Protein AF-A0A093XPN5-F1 (afdb_monomer)

Nearest PDB structures (foldseek):
  6t9a-assembly1_C  TM=3.688E-01  e=1.036E+00  Ralstonia solanacearum
  6eu4-assembly1_C  TM=2.603E-01  e=6.773E-01  Acinetobacter phage vB_AbaP_AS12
  6t9b-assembly2_E  TM=3.167E-01  e=1.350E+00  Ralstonia solanacearum
  7som-assembly1_c  TM=1.974E-01  e=4.338E+00  Chlamydomonas reinhardtii

InterPro domains:
  IPR019623 Protein Rot1 [PF10681] (13-167)
  IPR019623 Protein Rot1 [PTHR28090] (13-168)

Structure (mmCIF, N/CA/C/O backbone):
data_AF-A0A093XPN5-F1
#
_entry.id   AF-A0A093XPN5-F1
#
loop_
_atom_site.group_PDB
_atom_site.id
_atom_site.type_symbol
_atom_site.label_atom_id
_atom_site.label_alt_id
_atom_site.label_comp_id
_atom_site.label_asym_id
_atom_site.label_entity_id
_atom_site.label_seq_id
_atom_site.pdbx_PDB_ins_code
_atom_site.Cartn_x
_atom_site.Cartn_y
_atom_site.Cartn_z
_atom_site.occupancy
_atom_site.B_iso_or_equiv
_atom_site.auth_seq_id
_atom_site.auth_comp_id
_atom_site.auth_asym_id
_atom_site.auth_atom_id
_atom_site.pdbx_PDB_model_num
ATOM 1 N N . MET A 1 1 ? -0.929 -12.835 2.343 1.00 51.06 1 MET A N 1
ATOM 2 C CA . MET A 1 1 ? -1.992 -11.874 1.971 1.00 51.06 1 MET A CA 1
ATOM 3 C C . MET A 1 1 ? -1.473 -11.029 0.817 1.00 51.06 1 MET A C 1
ATOM 5 O O . MET A 1 1 ? -0.365 -10.529 0.944 1.00 51.06 1 MET A O 1
ATOM 9 N N . VAL A 1 2 ? -2.199 -10.933 -0.302 1.00 51.03 2 VAL A N 1
ATOM 10 C CA . VAL A 1 2 ? -1.885 -10.017 -1.410 1.00 51.03 2 VAL A CA 1
ATOM 11 C C . VAL A 1 2 ? -2.521 -8.692 -1.039 1.00 51.03 2 VAL A C 1
ATOM 13 O O . VAL A 1 2 ? -3.745 -8.578 -1.030 1.00 51.03 2 VAL A O 1
ATOM 16 N N . PHE A 1 3 ? -1.703 -7.698 -0.733 1.00 51.38 3 PHE A N 1
ATOM 17 C CA . PHE A 1 3 ? -2.152 -6.318 -0.746 1.00 51.38 3 PHE A CA 1
ATOM 18 C C . PHE A 1 3 ? -2.076 -5.828 -2.183 1.00 51.38 3 PHE A C 1
ATOM 20 O O . PHE A 1 3 ? -0.991 -5.557 -2.693 1.00 51.38 3 PHE A O 1
ATOM 27 N N . LYS A 1 4 ? -3.229 -5.764 -2.856 1.00 53.03 4 LYS A N 1
ATOM 28 C CA . LYS A 1 4 ? -3.376 -4.983 -4.085 1.00 53.03 4 LYS A CA 1
ATOM 29 C C . LYS A 1 4 ? -3.884 -3.608 -3.673 1.00 53.03 4 LYS A C 1
ATOM 31 O O . LYS A 1 4 ? -5.084 -3.415 -3.498 1.00 53.03 4 LYS A O 1
ATOM 36 N N . VAL A 1 5 ? -2.964 -2.671 -3.485 1.00 51.97 5 VAL A N 1
ATOM 37 C CA . VAL A 1 5 ? -3.303 -1.263 -3.273 1.00 51.97 5 VAL A CA 1
ATOM 38 C C . VAL A 1 5 ? -3.288 -0.616 -4.653 1.00 51.97 5 VAL A C 1
ATOM 40 O O . VAL A 1 5 ? -2.239 -0.344 -5.228 1.00 51.97 5 VAL A O 1
ATOM 43 N N . ALA A 1 6 ? -4.461 -0.456 -5.255 1.00 49.47 6 ALA A N 1
ATOM 44 C CA . ALA A 1 6 ? -4.603 0.363 -6.454 1.00 49.47 6 ALA A CA 1
ATOM 45 C C . ALA A 1 6 ? -4.809 1.810 -5.994 1.00 49.47 6 ALA A C 1
ATOM 47 O O . ALA A 1 6 ? -5.944 2.199 -5.766 1.00 49.47 6 ALA A O 1
ATOM 48 N N . SER A 1 7 ? -3.738 2.567 -5.764 1.00 49.91 7 SER A N 1
ATOM 49 C CA . SER A 1 7 ? -3.856 3.939 -5.267 1.00 49.91 7 SER A CA 1
ATOM 50 C C . SER A 1 7 ? -4.130 4.935 -6.397 1.00 49.91 7 SER A C 1
ATOM 52 O O . SER A 1 7 ? -3.308 5.138 -7.287 1.00 49.91 7 SER A O 1
ATOM 54 N N . SER A 1 8 ? -5.297 5.566 -6.266 1.00 50.12 8 SER A N 1
ATOM 55 C CA . SER A 1 8 ? -5.640 6.968 -6.541 1.00 50.12 8 SER A CA 1
ATOM 56 C C . SER A 1 8 ? -5.244 7.596 -7.888 1.00 50.12 8 SER A C 1
ATOM 58 O O . SER A 1 8 ? -4.084 7.934 -8.128 1.00 50.12 8 SER A O 1
ATOM 60 N N . CYS A 1 9 ? -6.269 7.891 -8.699 1.00 52.00 9 CYS A N 1
ATOM 61 C CA . CYS A 1 9 ? -6.234 8.955 -9.702 1.00 52.00 9 CYS A CA 1
ATOM 62 C C . CYS A 1 9 ? -6.282 10.320 -9.005 1.00 52.00 9 CYS A C 1
ATOM 64 O O . CYS A 1 9 ? -7.364 10.842 -8.740 1.00 52.00 9 CYS A O 1
ATOM 66 N N . TYR A 1 10 ? -5.123 10.919 -8.729 1.00 54.53 10 TYR A N 1
ATOM 67 C CA . TYR A 1 10 ? -5.076 12.328 -8.340 1.00 54.53 10 TYR A CA 1
ATOM 68 C C . TYR A 1 10 ? -5.282 13.188 -9.589 1.00 54.53 10 TYR A C 1
ATOM 70 O O . TYR A 1 10 ? -4.356 13.417 -10.364 1.00 54.53 10 TYR A O 1
ATOM 78 N N . TRP A 1 11 ? -6.506 13.666 -9.793 1.00 50.97 11 TRP A N 1
ATOM 79 C CA . TRP A 1 11 ? -6.760 14.803 -10.666 1.00 50.97 11 TRP A CA 1
ATOM 80 C C . TRP A 1 11 ? -6.428 16.057 -9.856 1.00 50.97 11 TRP A C 1
ATOM 82 O O . TRP A 1 11 ? -7.177 16.472 -8.978 1.00 50.97 11 TRP A O 1
ATOM 92 N N . ALA A 1 12 ? -5.282 16.684 -10.108 1.00 54.84 12 ALA A N 1
ATOM 93 C CA . ALA A 1 12 ? -5.187 18.096 -9.769 1.00 54.84 12 ALA A CA 1
ATOM 94 C C . ALA A 1 12 ? -6.157 18.804 -10.724 1.00 54.84 12 ALA A C 1
ATOM 96 O O . ALA A 1 12 ? -5.957 18.737 -11.935 1.00 54.84 12 ALA A O 1
ATOM 97 N N . ALA A 1 13 ? -7.216 19.445 -10.214 1.00 57.41 13 ALA A N 1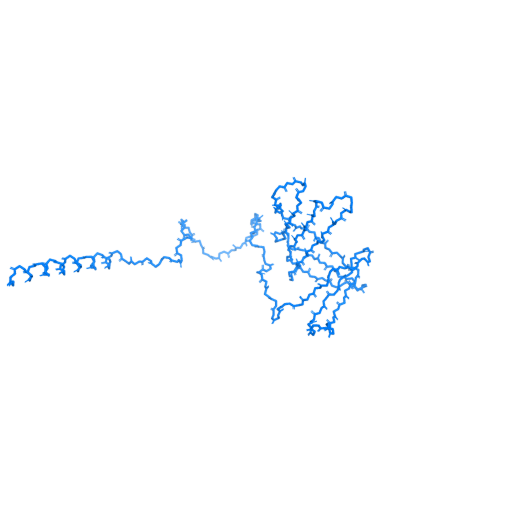
ATOM 98 C CA . ALA A 1 13 ? -8.202 20.162 -11.040 1.00 57.41 13 ALA A CA 1
ATOM 99 C C . ALA A 1 13 ? -7.550 21.164 -12.019 1.00 57.41 13 ALA A C 1
ATOM 101 O O . ALA A 1 13 ? -8.114 21.502 -13.053 1.00 57.41 13 ALA A O 1
ATOM 102 N N . THR A 1 14 ? -6.326 21.590 -11.712 1.00 66.25 14 THR A N 1
ATOM 103 C CA . THR A 1 14 ? -5.481 22.466 -12.520 1.00 66.25 14 THR A CA 1
ATOM 104 C C . THR A 1 14 ? -4.917 21.813 -13.795 1.00 66.25 14 THR A C 1
ATOM 106 O O . THR A 1 14 ? -4.518 22.538 -14.701 1.00 66.25 14 THR A O 1
ATOM 109 N N . GLN A 1 15 ? -4.837 20.476 -13.888 1.00 71.00 15 GLN A N 1
ATOM 110 C CA . GLN A 1 15 ? -4.235 19.751 -15.022 1.00 71.00 15 GLN A CA 1
ATOM 111 C C . GLN A 1 15 ? -4.984 18.441 -15.355 1.00 71.00 15 GLN A C 1
ATOM 113 O O . GLN A 1 15 ? -4.486 17.346 -15.077 1.00 71.00 15 GLN A O 1
ATOM 118 N N . PRO A 1 16 ? -6.170 18.520 -15.989 1.00 74.94 16 PRO A N 1
ATOM 119 C CA . PRO A 1 16 ? -6.974 17.342 -16.329 1.00 74.94 16 PRO A CA 1
ATOM 120 C C . PRO A 1 16 ? -6.302 16.406 -17.348 1.00 74.94 16 PRO A C 1
ATOM 122 O O . PRO A 1 16 ? -6.614 15.220 -17.386 1.00 74.94 16 PRO A O 1
ATOM 125 N N . GLN A 1 17 ? -5.354 16.905 -18.147 1.00 79.31 17 GLN A N 1
ATOM 126 C CA . GLN A 1 17 ? -4.599 16.106 -19.121 1.00 79.31 17 GLN A CA 1
ATOM 127 C C . GLN A 1 17 ? -3.559 15.145 -18.508 1.00 79.31 17 GLN A C 1
ATOM 129 O O . GLN A 1 17 ? -2.974 14.350 -19.240 1.00 79.31 17 GLN A O 1
ATOM 134 N N . CYS A 1 18 ? -3.321 15.199 -17.190 1.00 82.81 18 CYS A N 1
ATOM 135 C CA . CYS A 1 18 ? -2.244 14.465 -16.514 1.00 82.81 18 CYS A CA 1
ATOM 136 C C . CYS A 1 18 ? -2.732 13.437 -15.466 1.00 82.81 18 CYS A C 1
ATOM 138 O O . CYS A 1 18 ? -2.288 13.505 -14.316 1.00 82.81 18 CYS A O 1
ATOM 140 N N . PRO A 1 19 ? -3.643 12.493 -15.781 1.00 84.75 19 PRO A N 1
ATOM 141 C CA . PRO A 1 19 ? -4.106 11.524 -14.790 1.00 84.75 19 PRO A CA 1
ATOM 142 C C . PRO A 1 19 ? -2.965 10.595 -14.359 1.00 84.75 19 PRO A C 1
ATOM 144 O O . PRO A 1 19 ? -2.402 9.866 -15.173 1.00 84.75 19 PRO A O 1
ATOM 147 N N . LYS A 1 20 ? -2.644 10.593 -13.064 1.00 85.50 20 LYS A N 1
ATOM 148 C CA . LYS A 1 20 ? -1.634 9.695 -12.489 1.00 85.50 20 LYS A CA 1
ATOM 149 C C . LYS A 1 20 ? -2.306 8.482 -11.875 1.00 85.50 20 LYS A C 1
ATOM 151 O O . LYS A 1 20 ? -3.297 8.641 -11.179 1.00 85.50 20 LYS A O 1
ATOM 156 N N . GLY A 1 21 ? -1.762 7.293 -12.092 1.00 86.56 21 GLY A N 1
ATOM 157 C CA . GLY A 1 21 ? -2.276 6.059 -11.507 1.00 86.56 21 GLY A CA 1
ATOM 158 C C . GLY A 1 21 ? -1.161 5.233 -10.889 1.00 86.56 21 GLY A C 1
ATOM 159 O O . GLY A 1 21 ? -0.068 5.139 -11.449 1.00 86.56 21 GLY A O 1
ATOM 160 N N . ILE A 1 22 ? -1.436 4.618 -9.741 1.00 87.81 22 ILE A N 1
ATOM 161 C CA . ILE A 1 22 ? -0.496 3.726 -9.068 1.00 87.81 22 ILE A CA 1
ATOM 162 C C . ILE A 1 22 ? -1.166 2.374 -8.835 1.00 87.81 22 ILE A C 1
ATOM 164 O O . ILE A 1 22 ? -2.252 2.277 -8.268 1.00 87.81 22 ILE A O 1
ATOM 168 N N . MET A 1 23 ? -0.484 1.302 -9.223 1.00 87.62 23 MET A N 1
ATOM 169 C CA . MET A 1 23 ? -0.855 -0.054 -8.841 1.00 87.62 23 MET A CA 1
ATOM 170 C C . MET A 1 23 ? 0.281 -0.690 -8.060 1.00 87.62 23 MET A C 1
ATOM 172 O O . MET A 1 23 ? 1.388 -0.836 -8.569 1.00 87.62 23 MET A O 1
ATOM 176 N N . GLN A 1 24 ? 0.004 -1.067 -6.821 1.00 87.94 24 GLN A N 1
ATOM 177 C CA . GLN A 1 24 ? 0.950 -1.723 -5.933 1.00 87.94 24 GLN A CA 1
ATOM 178 C C . GLN A 1 24 ? 0.454 -3.124 -5.611 1.00 87.94 24 GLN A C 1
ATOM 180 O O . GLN A 1 24 ? -0.727 -3.339 -5.324 1.00 87.94 24 GLN A O 1
ATOM 185 N N . TRP A 1 25 ? 1.381 -4.072 -5.644 1.00 84.50 25 TRP A N 1
AT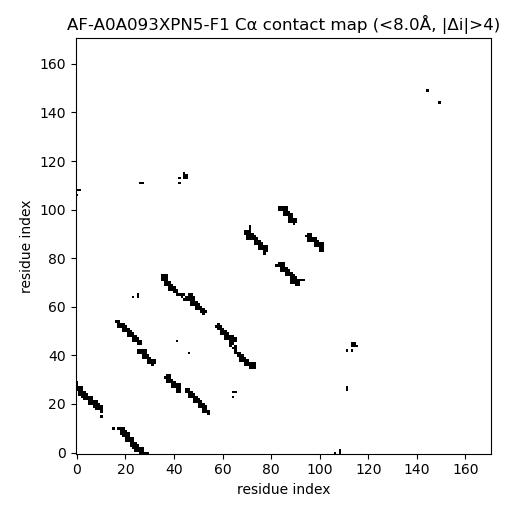OM 186 C CA . TRP A 1 25 ? 1.155 -5.448 -5.241 1.00 84.50 25 TRP A CA 1
ATOM 187 C C . TRP A 1 25 ? 2.256 -5.855 -4.299 1.00 84.50 25 TRP A C 1
ATOM 189 O O . TRP A 1 25 ? 3.436 -5.709 -4.615 1.00 84.50 25 TRP A O 1
ATOM 199 N N . GLN A 1 26 ? 1.875 -6.380 -3.148 1.00 83.69 26 GLN A N 1
ATOM 200 C CA . GLN A 1 26 ? 2.844 -6.836 -2.179 1.00 83.69 26 GLN A CA 1
ATOM 201 C C . GLN A 1 26 ? 2.283 -7.985 -1.366 1.00 83.69 26 GLN A C 1
ATOM 203 O O . GLN A 1 26 ? 1.154 -7.924 -0.873 1.00 83.69 26 GLN A O 1
ATOM 208 N N . HIS A 1 27 ? 3.087 -9.032 -1.221 1.00 85.88 27 HIS A N 1
ATOM 209 C CA . HIS A 1 27 ? 2.815 -10.068 -0.247 1.00 85.88 27 HIS A CA 1
ATOM 210 C C . HIS A 1 27 ? 3.491 -9.733 1.078 1.00 85.88 27 HIS A C 1
ATOM 212 O O . HIS A 1 27 ? 4.558 -9.115 1.140 1.00 85.88 27 HIS A O 1
ATOM 218 N N . GLY A 1 28 ? 2.848 -10.169 2.151 1.00 85.94 28 GLY A N 1
ATOM 219 C CA . GLY A 1 28 ? 3.331 -9.929 3.493 1.00 85.94 28 GLY A CA 1
ATOM 220 C C . GLY A 1 28 ? 2.525 -10.659 4.549 1.00 85.94 28 GLY A C 1
ATOM 221 O O . GLY A 1 28 ? 1.573 -11.403 4.256 1.00 85.94 28 GLY A O 1
ATOM 222 N N . THR A 1 29 ? 2.933 -10.407 5.783 1.00 87.94 29 THR A N 1
ATOM 223 C CA . THR A 1 29 ? 2.222 -10.779 6.997 1.00 87.94 29 THR A CA 1
ATOM 224 C C . THR A 1 29 ? 1.437 -9.579 7.512 1.00 87.94 29 THR A C 1
ATOM 226 O O . THR A 1 29 ? 1.790 -8.423 7.273 1.00 87.94 29 THR A O 1
ATOM 229 N N . TYR A 1 30 ? 0.342 -9.859 8.208 1.00 89.31 30 TYR A N 1
ATOM 230 C CA . TYR A 1 30 ? -0.403 -8.850 8.944 1.00 89.31 30 TYR A CA 1
ATOM 231 C C . TYR A 1 30 ? -0.337 -9.187 10.430 1.00 89.31 30 TYR A C 1
ATOM 233 O O . TYR A 1 30 ? -0.267 -10.358 10.808 1.00 89.31 30 TYR A O 1
ATOM 241 N N . SER A 1 31 ? -0.363 -8.166 11.272 1.00 92.44 31 SER A N 1
ATOM 242 C CA . SER A 1 31 ? -0.549 -8.314 12.712 1.00 92.44 31 SER A CA 1
ATOM 243 C C . SER A 1 31 ? -1.583 -7.303 13.177 1.00 92.44 31 SER A C 1
ATOM 245 O O . SER A 1 31 ? -1.635 -6.192 12.660 1.00 92.44 31 SER A O 1
ATOM 247 N N . ILE A 1 32 ? -2.426 -7.721 14.116 1.00 93.00 32 ILE A N 1
ATOM 248 C CA . ILE A 1 32 ? -3.413 -6.856 14.758 1.00 93.00 32 ILE A CA 1
ATOM 249 C C . ILE A 1 32 ? -2.806 -6.416 16.082 1.00 93.00 32 ILE A C 1
ATOM 251 O O . ILE A 1 32 ? -2.361 -7.248 16.873 1.00 93.00 32 ILE A O 1
ATOM 255 N N . GLN A 1 33 ? -2.755 -5.113 16.300 1.00 92.00 33 GLN A N 1
ATOM 256 C CA . GLN A 1 33 ? -2.174 -4.524 17.496 1.00 92.00 33 GLN A CA 1
ATOM 257 C C . GLN A 1 33 ? -3.236 -4.416 18.596 1.00 92.00 33 GLN A C 1
ATOM 259 O O . GLN A 1 33 ? -4.438 -4.402 18.333 1.00 92.00 33 GLN A O 1
ATOM 264 N N . ASN A 1 34 ? -2.796 -4.305 19.852 1.00 91.44 34 ASN A N 1
ATOM 265 C CA . ASN A 1 34 ? -3.692 -4.247 21.015 1.00 91.44 34 ASN A CA 1
ATOM 266 C C . ASN A 1 34 ? -4.624 -3.021 21.010 1.00 91.44 34 ASN A C 1
ATOM 268 O O . ASN A 1 34 ? -5.677 -3.047 21.636 1.00 91.44 34 ASN A O 1
ATOM 272 N N . ASN A 1 35 ? -4.241 -1.957 20.306 1.00 87.94 35 ASN A N 1
ATOM 273 C CA . ASN A 1 35 ? -5.042 -0.750 20.086 1.00 87.94 35 ASN A CA 1
ATOM 274 C C . ASN A 1 35 ? -6.100 -0.912 18.971 1.00 87.94 35 ASN A C 1
ATOM 276 O O . ASN A 1 35 ? -6.819 0.039 18.689 1.00 87.94 35 ASN A O 1
ATOM 280 N N . GLY A 1 36 ? -6.185 -2.076 18.317 1.00 87.06 36 GLY A N 1
ATOM 281 C CA . GLY A 1 36 ? -7.090 -2.322 17.190 1.00 87.06 36 GLY A CA 1
ATOM 282 C C . GLY A 1 36 ? -6.557 -1.866 15.828 1.00 87.06 36 GLY A C 1
ATOM 283 O O . GLY A 1 36 ? -7.251 -2.044 14.825 1.00 87.06 36 GLY A O 1
ATOM 284 N N . SER A 1 37 ? -5.332 -1.334 15.768 1.00 90.56 37 SER A N 1
ATOM 285 C CA . SER A 1 37 ? -4.685 -0.990 14.503 1.00 90.56 37 SER A CA 1
ATOM 286 C C . SER A 1 37 ? -4.235 -2.250 13.761 1.00 90.56 37 SER A C 1
ATOM 288 O O . SER A 1 37 ? -4.055 -3.314 14.362 1.00 90.56 37 SER A O 1
ATOM 290 N N . LEU A 1 38 ? -4.032 -2.131 12.451 1.00 91.69 38 LEU A N 1
ATOM 291 C CA . LEU A 1 38 ? -3.575 -3.224 11.594 1.00 91.69 38 LEU A CA 1
ATOM 292 C C . LEU A 1 38 ? -2.225 -2.861 10.972 1.00 91.69 38 LEU A C 1
ATOM 294 O O . LEU A 1 38 ? -2.135 -1.931 10.171 1.00 91.69 38 LEU A O 1
ATOM 298 N N . ALA A 1 39 ? -1.183 -3.618 11.309 1.00 91.88 39 ALA A N 1
ATOM 299 C CA . ALA A 1 39 ? 0.151 -3.456 10.748 1.00 91.88 39 ALA A CA 1
ATOM 300 C C . ALA A 1 39 ? 0.439 -4.516 9.685 1.00 91.88 39 ALA A C 1
ATOM 302 O O . ALA A 1 39 ? 0.249 -5.717 9.901 1.00 91.88 39 ALA A O 1
ATOM 303 N N . LEU A 1 40 ? 0.957 -4.060 8.550 1.00 90.19 40 LEU A N 1
ATOM 304 C CA . LEU A 1 40 ? 1.304 -4.884 7.403 1.00 90.19 40 LEU A CA 1
ATOM 305 C C . LEU A 1 40 ? 2.802 -4.853 7.182 1.00 90.19 40 LEU A C 1
ATOM 307 O O . LEU A 1 40 ? 3.392 -3.791 6.967 1.00 90.19 40 LEU A O 1
ATOM 311 N N . VAL A 1 41 ? 3.404 -6.036 7.221 1.00 90.69 41 VAL A N 1
ATOM 312 C CA . VAL A 1 41 ? 4.844 -6.207 7.081 1.00 90.69 41 VAL A CA 1
ATOM 313 C C . VAL A 1 41 ? 5.125 -6.964 5.787 1.00 90.69 41 VAL A C 1
ATOM 315 O O . VAL A 1 41 ? 4.708 -8.118 5.640 1.00 90.69 41 VAL A O 1
ATOM 318 N N . PRO A 1 42 ? 5.811 -6.332 4.828 1.00 88.88 42 PRO A N 1
ATOM 319 C CA . PRO A 1 42 ? 6.045 -6.938 3.533 1.00 88.88 42 PRO A CA 1
ATOM 320 C C . PRO A 1 42 ? 7.210 -7.923 3.511 1.00 88.88 42 PRO A C 1
ATOM 322 O O . PRO A 1 42 ? 8.123 -7.867 4.334 1.00 88.88 42 PRO A O 1
ATOM 325 N N . ILE A 1 43 ? 7.217 -8.778 2.488 1.00 86.50 43 ILE A N 1
ATOM 326 C CA . ILE A 1 43 ? 8.393 -9.566 2.113 1.00 86.50 43 ILE A CA 1
ATOM 327 C C . ILE A 1 43 ? 9.272 -8.701 1.185 1.00 86.50 43 ILE A C 1
ATOM 329 O O . ILE A 1 43 ? 8.811 -8.327 0.101 1.00 86.50 43 ILE A O 1
ATOM 333 N N . PRO A 1 44 ? 10.537 -8.395 1.547 1.00 82.69 44 PRO A N 1
ATOM 334 C CA . PRO A 1 44 ? 11.347 -7.389 0.848 1.00 82.69 44 PRO A CA 1
ATOM 335 C C . PRO A 1 44 ? 11.543 -7.583 -0.664 1.00 82.69 44 PRO A C 1
ATOM 337 O O . PRO A 1 44 ? 11.689 -6.604 -1.389 1.00 82.69 44 PRO A O 1
ATOM 340 N N . SER A 1 45 ? 11.566 -8.823 -1.161 1.00 82.88 45 SER A N 1
ATOM 341 C CA . SER A 1 45 ? 11.858 -9.132 -2.571 1.00 82.88 45 SER A CA 1
ATOM 342 C C . SER A 1 45 ? 10.622 -9.230 -3.474 1.00 82.88 45 SER A C 1
ATOM 344 O O . SER A 1 45 ? 10.752 -9.376 -4.693 1.00 82.88 45 SER A O 1
ATOM 346 N N . ASP A 1 46 ? 9.422 -9.136 -2.909 1.00 84.31 46 ASP A N 1
ATOM 347 C CA . ASP A 1 46 ? 8.184 -9.510 -3.595 1.00 84.31 46 ASP A CA 1
ATOM 348 C C . ASP A 1 46 ? 7.362 -8.304 -4.063 1.00 84.31 46 ASP A C 1
ATOM 350 O O . ASP A 1 46 ? 6.778 -8.317 -5.141 1.00 84.31 46 ASP A O 1
ATOM 354 N N . GLY A 1 47 ? 7.377 -7.206 -3.307 1.00 86.81 47 GLY A N 1
ATOM 355 C CA . GLY A 1 47 ? 6.560 -6.047 -3.650 1.00 86.81 47 GLY A CA 1
ATOM 356 C C . GLY A 1 47 ? 6.947 -5.398 -4.983 1.00 86.81 47 GLY A C 1
ATOM 357 O O . GLY A 1 47 ? 8.126 -5.304 -5.344 1.00 86.81 47 GLY A O 1
ATOM 358 N N . ARG A 1 48 ? 5.930 -4.961 -5.727 1.00 88.50 48 ARG A N 1
ATOM 359 C CA . ARG A 1 48 ? 6.019 -4.325 -7.045 1.00 88.50 48 ARG A CA 1
ATOM 360 C C . ARG A 1 48 ? 5.071 -3.141 -7.118 1.00 88.50 48 ARG A C 1
ATOM 362 O O . ARG A 1 48 ? 3.968 -3.190 -6.574 1.00 88.50 48 ARG A O 1
ATOM 369 N N . GLN A 1 49 ? 5.482 -2.110 -7.834 1.00 90.94 49 GLN A N 1
ATOM 370 C CA . GLN A 1 49 ? 4.691 -0.921 -8.088 1.00 90.94 49 GLN A CA 1
ATOM 371 C C . GLN A 1 49 ? 4.766 -0.572 -9.571 1.00 90.94 49 GLN A C 1
ATOM 373 O O . GLN A 1 49 ? 5.846 -0.524 -10.152 1.00 90.94 49 GLN A O 1
ATOM 378 N N . LEU A 1 50 ? 3.608 -0.325 -10.172 1.00 90.88 50 LEU A N 1
ATOM 379 C CA . LEU A 1 50 ? 3.480 0.269 -11.491 1.00 90.88 50 LEU A CA 1
ATOM 380 C C . LEU A 1 50 ? 2.937 1.685 -11.325 1.00 90.88 50 LEU A C 1
ATOM 382 O O . LEU A 1 50 ? 1.871 1.871 -10.737 1.00 90.88 50 LEU A O 1
ATOM 386 N N . ILE A 1 51 ? 3.668 2.668 -11.837 1.00 90.56 51 ILE A N 1
ATOM 387 C CA . ILE A 1 51 ? 3.281 4.078 -11.826 1.00 90.56 51 ILE A CA 1
ATOM 388 C C . ILE A 1 51 ? 3.036 4.507 -13.267 1.00 90.56 51 ILE A C 1
ATOM 390 O O . ILE A 1 51 ? 3.906 4.354 -14.123 1.00 90.56 51 ILE A O 1
ATOM 394 N N . SER A 1 52 ? 1.853 5.046 -13.526 1.00 89.25 52 SER A N 1
ATOM 395 C CA . SER A 1 52 ? 1.482 5.651 -14.798 1.00 89.25 52 SER A CA 1
ATOM 396 C C . SER A 1 52 ? 1.352 7.154 -14.597 1.00 89.25 52 SER A C 1
ATOM 398 O O . SER A 1 52 ? 0.523 7.590 -13.802 1.00 89.25 52 SER A O 1
ATOM 400 N N . ASP A 1 53 ? 2.163 7.935 -15.305 1.00 88.81 53 ASP A N 1
ATOM 401 C CA . ASP A 1 53 ? 2.106 9.398 -15.304 1.00 88.81 53 ASP A CA 1
ATOM 402 C C . ASP A 1 53 ? 2.328 9.907 -16.738 1.00 88.81 53 ASP A C 1
ATOM 404 O O . ASP A 1 53 ? 3.475 9.973 -17.187 1.00 88.81 53 ASP A O 1
ATOM 408 N N . PRO A 1 54 ? 1.255 10.265 -17.466 1.00 85.38 54 PRO A N 1
ATOM 409 C CA . PRO A 1 54 ? 1.346 10.676 -18.865 1.00 85.38 54 PRO A CA 1
ATOM 410 C C . PRO A 1 54 ? 2.090 12.004 -19.055 1.00 85.38 54 PRO A C 1
ATOM 412 O O . PRO A 1 54 ? 2.510 12.310 -20.167 1.00 85.38 54 PRO A O 1
ATOM 415 N N . CYS A 1 55 ? 2.277 12.791 -17.991 1.00 86.38 55 CYS A N 1
ATOM 416 C CA . CYS A 1 55 ? 2.985 14.068 -18.057 1.00 86.38 55 CYS A CA 1
ATOM 417 C C . CYS A 1 55 ? 4.464 13.949 -17.686 1.00 86.38 55 CYS A C 1
ATOM 419 O O . CYS A 1 55 ? 5.250 14.829 -18.030 1.00 86.38 55 CYS A O 1
ATOM 421 N N . ALA A 1 56 ? 4.860 12.848 -17.044 1.00 86.62 56 ALA A N 1
ATOM 422 C CA . ALA A 1 56 ? 6.264 12.485 -16.876 1.00 86.62 56 ALA A CA 1
ATOM 423 C C . ALA A 1 56 ? 6.815 11.703 -18.084 1.00 86.62 56 ALA A C 1
ATOM 425 O O . ALA A 1 56 ? 8.016 11.751 -18.346 1.00 86.62 56 ALA A O 1
ATOM 426 N N . GLY A 1 57 ? 5.962 10.997 -18.834 1.00 86.62 57 GLY A N 1
ATOM 427 C CA . GLY A 1 57 ? 6.358 10.312 -20.063 1.00 86.62 57 GLY A CA 1
ATOM 428 C C . GLY A 1 57 ? 5.278 9.399 -20.645 1.00 86.62 57 GLY A C 1
ATOM 429 O O . GLY A 1 57 ? 4.208 9.216 -20.076 1.00 86.62 57 GLY A O 1
ATOM 430 N N . TYR A 1 58 ? 5.585 8.785 -21.790 1.00 85.88 58 TYR A N 1
ATOM 431 C CA . TYR A 1 58 ? 4.664 7.891 -22.511 1.00 85.88 58 TYR A CA 1
ATOM 432 C C . TYR A 1 58 ? 4.631 6.451 -21.979 1.00 85.88 58 TYR A C 1
ATOM 434 O O . TYR A 1 58 ? 3.823 5.642 -22.433 1.00 85.88 58 TYR A O 1
ATOM 442 N N . HIS A 1 59 ? 5.512 6.108 -21.039 1.00 89.69 59 HIS A N 1
ATOM 443 C CA . HIS A 1 59 ? 5.654 4.751 -20.522 1.00 89.69 59 HIS A CA 1
ATOM 444 C C . HIS A 1 59 ? 5.401 4.703 -19.019 1.00 89.69 59 HIS A C 1
ATOM 446 O O . HIS A 1 59 ? 5.795 5.596 -18.272 1.00 89.69 59 HIS A O 1
ATOM 452 N N . SER A 1 60 ? 4.768 3.619 -18.576 1.00 89.81 60 SER A N 1
ATOM 453 C CA . SER A 1 60 ? 4.606 3.320 -17.158 1.00 89.81 60 SER A CA 1
ATOM 454 C C . SER A 1 60 ? 5.911 2.803 -16.559 1.00 89.81 60 SER A C 1
ATOM 456 O O . SER A 1 60 ? 6.564 1.933 -17.138 1.00 89.81 60 SER A O 1
ATOM 458 N N . THR A 1 61 ? 6.240 3.267 -15.361 1.00 92.31 61 THR A N 1
ATOM 459 C CA . THR A 1 61 ? 7.441 2.864 -14.630 1.00 92.31 61 THR A CA 1
ATOM 460 C C . THR A 1 61 ? 7.118 1.701 -13.700 1.00 92.31 61 THR A C 1
ATOM 462 O O . THR A 1 61 ? 6.228 1.809 -12.856 1.00 92.31 61 THR A O 1
ATOM 465 N N . TYR A 1 62 ? 7.848 0.593 -13.842 1.00 91.94 62 TYR A N 1
ATOM 466 C CA . TYR A 1 62 ? 7.735 -0.584 -12.980 1.00 91.94 62 TYR A CA 1
ATOM 467 C C . TYR A 1 62 ? 8.930 -0.669 -12.028 1.00 91.94 62 TYR A C 1
ATOM 469 O O . TYR A 1 62 ? 10.073 -0.779 -12.470 1.00 91.94 62 TYR A O 1
ATOM 477 N N . THR A 1 63 ? 8.674 -0.623 -10.722 1.00 91.50 63 THR A N 1
ATOM 478 C CA . THR A 1 63 ? 9.706 -0.615 -9.677 1.00 91.50 63 THR A CA 1
ATOM 479 C C . THR A 1 63 ? 9.398 -1.607 -8.562 1.00 91.50 63 THR A C 1
ATOM 481 O O . THR A 1 63 ? 8.267 -2.059 -8.368 1.00 91.50 63 THR A O 1
ATOM 484 N N . HIS A 1 64 ? 10.435 -1.968 -7.807 1.00 89.88 64 HIS A N 1
ATOM 485 C CA . HIS A 1 64 ? 10.272 -2.714 -6.564 1.00 89.88 64 HIS A CA 1
ATOM 486 C C . HIS A 1 64 ? 9.655 -1.828 -5.480 1.00 89.88 64 HIS A C 1
ATOM 488 O O . HIS A 1 64 ? 9.994 -0.651 -5.363 1.00 89.88 64 HIS A O 1
ATOM 494 N N . TYR A 1 65 ? 8.786 -2.419 -4.662 1.00 87.81 65 TYR A N 1
ATOM 495 C CA . TYR A 1 65 ? 8.108 -1.733 -3.566 1.00 87.81 65 TYR A CA 1
ATOM 496 C C . TYR A 1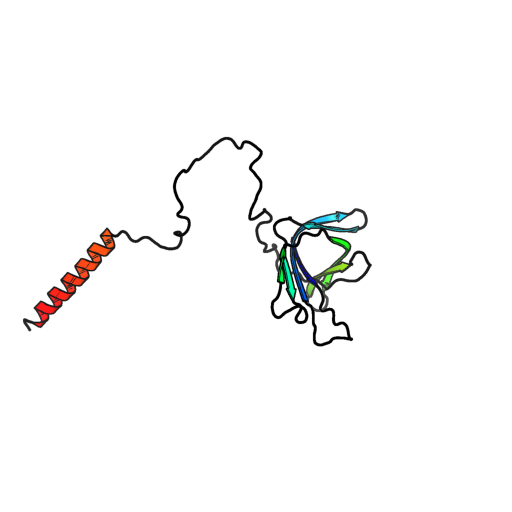 65 ? 8.314 -2.486 -2.253 1.00 87.81 65 TYR A C 1
ATOM 498 O O . TYR A 1 65 ? 8.079 -3.690 -2.173 1.00 87.81 65 TYR A O 1
ATOM 506 N N . ASN A 1 66 ? 8.763 -1.780 -1.219 1.00 89.62 66 ASN A N 1
ATOM 507 C CA . ASN A 1 66 ? 9.016 -2.352 0.099 1.00 89.62 66 ASN A CA 1
ATOM 508 C C . ASN A 1 66 ? 8.709 -1.322 1.189 1.00 89.62 66 ASN A C 1
ATOM 510 O O . ASN A 1 66 ? 9.608 -0.629 1.661 1.00 89.62 66 ASN A O 1
ATOM 514 N N . GLN A 1 67 ? 7.433 -1.183 1.548 1.00 87.56 67 GLN A N 1
ATOM 515 C CA . GLN A 1 67 ? 7.007 -0.312 2.638 1.00 87.56 67 GLN A CA 1
ATOM 516 C C . GLN A 1 67 ? 6.068 -1.064 3.575 1.00 87.56 67 GLN A C 1
ATOM 518 O O . GLN A 1 67 ? 5.149 -1.750 3.133 1.00 87.56 67 GLN A O 1
ATOM 523 N N . SER A 1 68 ? 6.309 -0.932 4.876 1.00 89.81 68 SER A N 1
ATOM 524 C CA . SER A 1 68 ? 5.360 -1.349 5.903 1.00 89.81 68 SER A CA 1
ATOM 525 C C . SER A 1 68 ? 4.253 -0.311 6.027 1.00 89.81 68 SER A C 1
ATOM 527 O O . SER A 1 68 ? 4.544 0.884 6.106 1.00 89.81 68 SER A O 1
ATOM 529 N N . VAL A 1 69 ? 3.003 -0.763 6.085 1.00 87.94 69 VAL A N 1
ATOM 530 C CA . VAL A 1 69 ? 1.830 0.114 6.179 1.00 87.94 69 VAL A CA 1
ATOM 531 C C . VAL A 1 69 ? 1.114 -0.143 7.496 1.00 87.94 69 VAL A C 1
ATOM 533 O O . VAL A 1 69 ? 0.892 -1.295 7.871 1.00 87.94 69 VAL A O 1
ATOM 536 N N . LEU A 1 70 ? 0.754 0.934 8.190 1.00 90.62 70 LEU A N 1
ATOM 537 C CA . LEU A 1 70 ? -0.059 0.895 9.399 1.00 90.62 70 LEU A CA 1
ATOM 538 C C . LEU A 1 70 ? -1.412 1.542 9.108 1.00 90.62 70 LEU A C 1
ATOM 540 O O . LEU A 1 70 ? -1.479 2.678 8.638 1.00 90.62 70 LEU A O 1
ATOM 544 N N . PHE A 1 71 ? -2.476 0.801 9.392 1.00 92.19 71 PHE A N 1
ATOM 545 C CA . PHE A 1 71 ? -3.855 1.264 9.321 1.00 92.19 71 PHE A CA 1
ATOM 546 C C . PHE A 1 71 ? -4.379 1.519 10.726 1.00 92.19 71 PHE A C 1
ATOM 548 O O . PHE A 1 71 ? -4.213 0.672 11.604 1.00 92.19 71 PHE A O 1
ATOM 555 N N . GLU A 1 72 ? -5.014 2.671 10.929 1.00 93.81 72 GLU A N 1
ATOM 556 C CA . GLU A 1 72 ? -5.572 3.073 12.221 1.00 93.81 72 GLU A CA 1
ATOM 557 C C . GLU A 1 72 ? -6.662 2.097 12.670 1.00 93.81 72 GLU A C 1
ATOM 559 O O . GLU A 1 72 ? -6.672 1.642 13.811 1.00 93.81 72 GLU A O 1
ATOM 564 N N . SER A 1 73 ? -7.558 1.736 11.751 1.00 92.25 73 SER A N 1
ATOM 565 C CA . SER A 1 73 ? -8.628 0.782 12.011 1.00 92.25 73 SER A CA 1
ATOM 566 C C . SER A 1 73 ? -9.022 0.016 10.750 1.00 92.25 73 SER A C 1
ATOM 568 O O . SER A 1 73 ? -8.719 0.410 9.620 1.00 92.25 73 SER A O 1
ATOM 570 N N . TYR A 1 74 ? -9.704 -1.108 10.951 1.00 92.31 74 TYR A N 1
ATOM 571 C CA . TYR A 1 74 ? -10.252 -1.933 9.884 1.00 92.31 74 TYR A CA 1
ATOM 572 C C . TYR A 1 74 ? -11.662 -2.401 10.249 1.00 92.31 74 TYR A C 1
ATOM 574 O O . TYR A 1 74 ? -12.000 -2.558 11.424 1.00 92.31 74 TYR A O 1
ATOM 582 N N . ARG A 1 75 ? -12.504 -2.630 9.240 1.00 92.44 75 ARG A N 1
ATOM 583 C CA . ARG A 1 75 ? -13.861 -3.166 9.412 1.00 92.44 75 ARG A CA 1
ATOM 584 C C . ARG A 1 75 ? -14.118 -4.256 8.389 1.00 92.44 75 ARG A C 1
ATOM 586 O O . ARG A 1 75 ? -13.870 -4.064 7.204 1.00 92.44 75 ARG A O 1
ATOM 593 N N . ILE A 1 76 ? -14.641 -5.387 8.852 1.00 92.88 76 ILE A N 1
ATOM 594 C CA . ILE A 1 76 ? -15.013 -6.522 8.004 1.00 92.88 76 ILE A CA 1
ATOM 595 C C . ILE A 1 76 ? -16.507 -6.759 8.180 1.00 92.88 76 ILE A C 1
ATOM 597 O O . ILE A 1 76 ? -16.970 -6.980 9.297 1.00 92.88 76 ILE A O 1
ATOM 601 N N . TYR A 1 77 ? -17.262 -6.715 7.089 1.00 95.00 77 TYR A N 1
ATOM 602 C CA . TYR A 1 77 ? -18.705 -6.948 7.103 1.00 95.00 77 TYR A CA 1
ATOM 603 C C . TYR A 1 77 ? -19.178 -7.497 5.754 1.00 95.00 77 TYR A C 1
ATOM 605 O O . TYR A 1 77 ? -18.429 -7.516 4.779 1.00 95.00 77 TYR A O 1
ATOM 613 N N . MET A 1 78 ? -20.411 -8.000 5.699 1.00 95.06 78 MET A N 1
ATOM 614 C CA . MET A 1 78 ? -21.045 -8.359 4.429 1.00 95.06 78 MET A CA 1
ATOM 615 C C . MET A 1 78 ? -21.675 -7.115 3.820 1.00 95.06 78 MET A C 1
ATOM 617 O O . MET A 1 78 ? -22.492 -6.459 4.466 1.00 95.06 78 MET A O 1
ATOM 621 N N . ASP A 1 79 ? -21.298 -6.790 2.587 1.00 94.62 79 ASP A N 1
ATOM 622 C CA . ASP A 1 79 ? -21.924 -5.689 1.870 1.00 94.62 79 ASP A CA 1
ATOM 623 C C . ASP A 1 79 ? -23.394 -6.023 1.579 1.00 94.62 79 ASP A C 1
ATOM 625 O O . ASP A 1 79 ? -23.701 -7.065 0.999 1.00 94.62 79 ASP A O 1
ATOM 629 N N . LYS A 1 80 ? -24.309 -5.133 1.974 1.00 93.62 80 LYS A N 1
ATOM 630 C CA . LYS A 1 80 ? -25.756 -5.316 1.805 1.00 93.62 80 LYS A CA 1
ATOM 631 C C . LYS A 1 80 ? -26.171 -5.310 0.333 1.00 93.62 80 LYS A C 1
ATOM 633 O O . LYS A 1 80 ? -27.179 -5.922 -0.002 1.00 93.62 80 LYS A O 1
ATOM 638 N N . TYR A 1 81 ? -25.424 -4.613 -0.525 1.00 92.44 81 TYR A N 1
ATOM 639 C CA . TYR A 1 81 ? -25.757 -4.511 -1.945 1.00 92.44 81 TYR A CA 1
ATOM 640 C C . TYR A 1 81 ? -25.278 -5.736 -2.734 1.00 92.44 81 TYR A C 1
ATOM 642 O O . TYR A 1 81 ? -26.065 -6.354 -3.442 1.00 92.44 81 TYR A O 1
ATOM 650 N N . HIS A 1 82 ? -24.006 -6.123 -2.578 1.00 90.88 82 HIS A N 1
ATOM 651 C CA . HIS A 1 82 ? -23.416 -7.231 -3.341 1.00 90.88 82 HIS A CA 1
ATOM 652 C C . HIS A 1 82 ? -23.505 -8.602 -2.646 1.00 90.88 82 HIS A C 1
ATOM 654 O O . HIS A 1 82 ? -23.303 -9.621 -3.297 1.00 90.88 82 HIS A O 1
ATOM 660 N N . GLY A 1 83 ? -23.754 -8.661 -1.331 1.00 92.94 83 GLY A N 1
ATOM 661 C CA . GLY A 1 83 ? -23.745 -9.913 -0.558 1.00 92.94 83 GLY A CA 1
ATOM 662 C C . GLY A 1 83 ? -22.354 -10.543 -0.390 1.00 92.94 83 GLY A C 1
ATOM 663 O O . GLY A 1 83 ? -22.243 -11.716 -0.039 1.00 92.94 83 GLY A O 1
ATOM 664 N N . ILE A 1 84 ? -21.286 -9.783 -0.653 1.00 92.88 84 ILE A N 1
ATOM 665 C CA . ILE A 1 84 ? -19.890 -10.242 -0.619 1.00 92.88 84 ILE A CA 1
ATOM 666 C C . ILE A 1 84 ? -19.197 -9.660 0.616 1.00 92.88 84 ILE A C 1
ATOM 668 O O . ILE A 1 84 ? -19.494 -8.540 1.040 1.00 92.88 84 ILE A O 1
ATOM 672 N N . GLN A 1 85 ? -18.253 -10.405 1.200 1.00 93.44 85 GLN A N 1
ATOM 673 C CA . GLN A 1 85 ? -17.478 -9.894 2.329 1.00 93.44 85 GLN A CA 1
ATOM 674 C C . GLN A 1 85 ? -16.563 -8.754 1.872 1.00 93.44 85 GLN A C 1
ATOM 676 O O . GLN A 1 85 ? -15.743 -8.917 0.963 1.00 93.44 85 GLN A O 1
ATOM 681 N N . ARG A 1 86 ? -16.711 -7.617 2.543 1.00 93.62 86 ARG A N 1
ATOM 682 C CA . ARG A 1 86 ? -15.998 -6.373 2.299 1.00 93.62 86 ARG A CA 1
ATOM 683 C C . ARG A 1 86 ? -15.090 -6.054 3.484 1.00 93.62 86 ARG A C 1
ATOM 685 O O . ARG A 1 86 ? -15.464 -6.254 4.641 1.00 93.62 86 ARG A O 1
ATOM 692 N N . LEU A 1 87 ? -13.899 -5.566 3.167 1.00 92.00 87 LEU A N 1
ATOM 693 C CA . LEU A 1 87 ? -12.907 -5.036 4.086 1.00 92.00 87 LEU A CA 1
ATOM 694 C C . LEU A 1 87 ? -12.733 -3.545 3.790 1.00 92.00 87 LEU A C 1
ATOM 696 O O . LEU A 1 87 ? -12.314 -3.171 2.694 1.00 92.00 87 LEU A O 1
ATOM 700 N N . ASP A 1 88 ? -13.025 -2.720 4.787 1.00 92.88 88 ASP A N 1
ATOM 701 C CA . ASP A 1 88 ? -12.738 -1.290 4.772 1.00 92.88 88 ASP A CA 1
ATOM 702 C C . ASP A 1 88 ? -11.544 -1.009 5.679 1.00 92.88 88 ASP A C 1
ATOM 704 O O . ASP A 1 88 ? -11.487 -1.489 6.816 1.00 92.88 88 ASP A O 1
ATOM 708 N N . LEU A 1 89 ? -10.592 -0.234 5.167 1.00 92.25 89 LEU A N 1
ATOM 709 C CA . LEU A 1 89 ? -9.372 0.158 5.866 1.00 92.25 89 LEU A CA 1
ATOM 710 C C . LEU A 1 89 ? -9.364 1.673 6.058 1.00 92.25 89 LEU A C 1
ATOM 712 O O . LEU A 1 89 ? -9.772 2.414 5.163 1.00 92.25 89 LEU A O 1
ATOM 716 N N . VAL A 1 90 ? -8.880 2.124 7.212 1.00 92.12 90 VAL A N 1
ATOM 717 C CA . VAL A 1 90 ? -8.687 3.545 7.521 1.00 92.12 90 VAL A CA 1
ATOM 718 C C . VAL A 1 90 ? -7.197 3.803 7.673 1.00 92.12 90 VAL A C 1
ATOM 720 O O . VAL A 1 90 ? -6.518 3.127 8.452 1.00 92.12 90 VAL A O 1
ATOM 723 N N . GLN A 1 91 ? -6.680 4.732 6.875 1.00 90.12 91 GLN A N 1
ATOM 724 C CA . GLN A 1 91 ? -5.273 5.112 6.871 1.00 90.12 91 GLN A CA 1
ATOM 725 C C . GLN A 1 91 ? -4.899 5.841 8.173 1.00 90.12 91 GLN A C 1
ATOM 727 O O . GLN A 1 91 ? -5.760 6.191 8.973 1.00 90.12 91 GLN A O 1
ATOM 732 N N . PHE A 1 92 ? -3.601 6.006 8.434 1.00 86.31 92 PHE A N 1
ATOM 733 C CA . PHE A 1 92 ? -3.100 6.611 9.677 1.00 86.31 92 PHE A CA 1
ATOM 734 C C . PHE A 1 92 ? -3.562 8.064 9.898 1.00 86.31 92 PHE A C 1
ATOM 736 O O . PHE A 1 92 ? -3.485 8.565 11.014 1.00 86.31 92 PHE A O 1
ATOM 743 N N . ASP A 1 93 ? -3.981 8.749 8.835 1.00 87.69 93 ASP A N 1
ATOM 744 C CA . ASP A 1 93 ? -4.497 10.118 8.838 1.00 87.69 93 ASP A CA 1
ATOM 745 C C . ASP A 1 93 ? -6.023 10.178 9.044 1.00 87.69 93 ASP A C 1
ATOM 747 O O . ASP A 1 93 ? -6.620 11.249 8.950 1.00 87.69 93 ASP A O 1
ATOM 751 N N . GLY A 1 94 ? -6.665 9.032 9.296 1.00 88.56 94 GLY A N 1
ATOM 752 C CA . GLY A 1 94 ? -8.113 8.902 9.421 1.00 88.56 94 GLY A CA 1
ATOM 753 C C . GLY A 1 94 ? -8.852 8.864 8.080 1.00 88.56 94 GLY A C 1
ATOM 754 O O . GLY A 1 94 ? -10.077 8.713 8.060 1.00 88.56 94 GLY A O 1
ATOM 755 N N . SER A 1 95 ? -8.149 8.981 6.945 1.00 89.69 95 SER A N 1
ATOM 756 C CA . SER A 1 95 ? -8.788 8.925 5.633 1.00 89.69 95 SER A CA 1
ATOM 757 C C . SER A 1 95 ? -9.230 7.489 5.301 1.00 89.69 95 SER A C 1
ATOM 759 O O . SER A 1 95 ? -8.485 6.523 5.517 1.00 89.69 95 SER A O 1
ATOM 761 N N . PRO A 1 96 ? -10.462 7.291 4.795 1.00 90.88 96 PRO A N 1
ATOM 762 C CA . PRO A 1 96 ? -10.909 5.970 4.380 1.00 90.88 96 PRO A CA 1
ATOM 763 C C . PRO A 1 96 ? -10.204 5.565 3.082 1.00 90.88 96 PRO A C 1
ATOM 765 O O . PRO A 1 96 ? -10.167 6.323 2.112 1.00 90.88 96 PRO A O 1
ATOM 768 N N . MET A 1 97 ? -9.688 4.339 3.035 1.00 88.81 97 MET A N 1
ATOM 769 C CA . MET A 1 97 ? -9.209 3.745 1.791 1.00 88.81 97 MET A CA 1
ATOM 770 C C . MET A 1 97 ? -10.361 3.200 0.944 1.00 88.81 97 MET A C 1
ATOM 772 O O . MET A 1 97 ? -11.492 3.020 1.400 1.00 88.81 97 MET A O 1
ATOM 776 N N . GLN A 1 98 ? -10.045 2.882 -0.311 1.00 87.75 98 GLN A N 1
ATOM 777 C CA . GLN A 1 98 ? -10.951 2.149 -1.187 1.00 87.75 98 GLN A CA 1
ATOM 778 C C . GLN A 1 98 ? -11.413 0.816 -0.566 1.00 87.75 98 GLN A C 1
ATOM 780 O O . GLN A 1 98 ? -10.615 0.115 0.066 1.00 87.75 98 GLN A O 1
ATOM 785 N N . PRO A 1 99 ? -12.677 0.425 -0.787 1.00 90.25 99 PRO A N 1
ATOM 786 C CA . PRO A 1 99 ? -13.198 -0.831 -0.275 1.00 90.25 99 PRO A CA 1
ATOM 787 C C . PRO A 1 99 ? -12.555 -2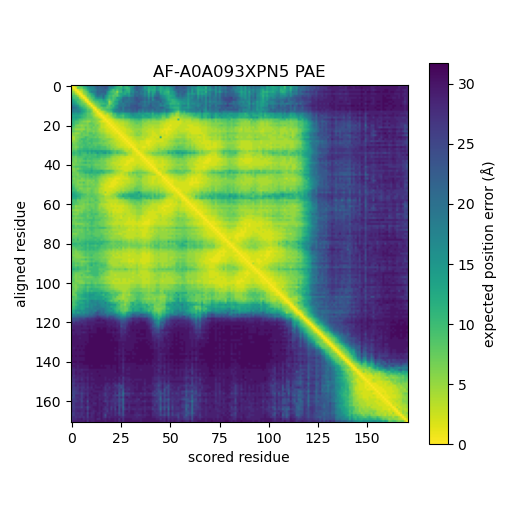.030 -0.968 1.00 90.25 99 PRO A C 1
ATOM 789 O O . PRO A 1 99 ? -12.382 -2.047 -2.189 1.00 90.25 99 PRO A O 1
ATOM 792 N N . LEU A 1 100 ? -12.242 -3.064 -0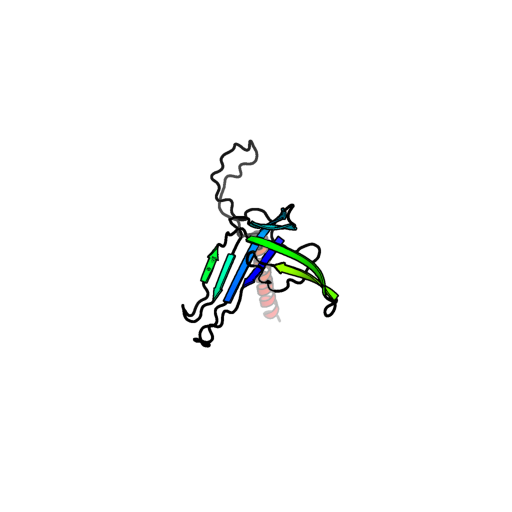.191 1.00 89.50 100 LEU A N 1
ATOM 793 C CA . LEU A 1 100 ? -11.658 -4.306 -0.685 1.00 89.50 100 LEU A CA 1
ATOM 794 C C . LEU A 1 100 ? -12.688 -5.432 -0.584 1.00 89.50 100 LEU A C 1
ATOM 796 O O . LEU A 1 100 ? -13.185 -5.733 0.497 1.00 89.50 100 LEU A O 1
ATOM 800 N N . TYR A 1 101 ? -12.989 -6.086 -1.702 1.00 91.06 101 TYR A N 1
ATOM 801 C CA . TYR A 1 101 ? -13.906 -7.226 -1.743 1.00 91.06 101 TYR A CA 1
ATOM 802 C C . TYR A 1 101 ? -13.129 -8.532 -1.818 1.00 91.06 101 TYR A C 1
ATOM 804 O O . TYR A 1 101 ? -12.124 -8.635 -2.528 1.00 91.06 101 TYR A O 1
ATOM 812 N N . ILE A 1 102 ? -13.597 -9.546 -1.094 1.00 88.56 102 ILE A N 1
ATOM 813 C CA . ILE A 1 102 ? -12.993 -10.869 -1.187 1.00 88.56 102 ILE A CA 1
ATOM 814 C C . ILE A 1 102 ? -13.303 -11.509 -2.544 1.00 88.56 102 ILE A C 1
ATOM 816 O O . ILE A 1 102 ? -14.449 -11.522 -2.984 1.00 88.56 102 ILE A O 1
ATOM 820 N N . LEU A 1 103 ? -12.275 -12.061 -3.189 1.00 87.31 103 LEU A N 1
ATOM 821 C CA . LEU A 1 103 ? -12.415 -12.757 -4.474 1.00 87.31 103 LEU A CA 1
ATOM 822 C C . LEU A 1 103 ? -12.333 -14.283 -4.336 1.00 87.31 103 LEU A C 1
ATOM 824 O O . LEU A 1 103 ? -13.078 -14.992 -5.000 1.00 87.31 103 LEU A O 1
ATOM 828 N N . TYR A 1 104 ? -11.455 -14.798 -3.468 1.00 85.56 104 TYR A N 1
ATOM 829 C CA . TYR A 1 104 ? -11.192 -16.236 -3.344 1.00 85.56 104 TYR A CA 1
ATOM 830 C C . TYR A 1 104 ? -11.096 -16.693 -1.884 1.00 85.56 104 TYR A C 1
ATOM 832 O O . TYR A 1 104 ? -10.537 -15.994 -1.034 1.00 85.56 104 TYR A O 1
ATOM 840 N N . ARG A 1 105 ? -11.606 -17.902 -1.617 1.00 84.50 105 ARG A N 1
ATOM 841 C CA . ARG A 1 105 ? -11.410 -18.681 -0.385 1.00 84.50 105 ARG A CA 1
ATOM 842 C C . ARG A 1 105 ? -11.261 -20.168 -0.754 1.00 84.50 105 ARG A C 1
ATOM 844 O O . ARG A 1 105 ? -12.237 -20.723 -1.252 1.00 84.50 105 ARG A O 1
ATOM 851 N N . PRO A 1 106 ? -10.113 -20.828 -0.506 1.00 84.94 106 PRO A N 1
ATOM 852 C CA . PRO A 1 106 ? -8.883 -20.319 0.113 1.00 84.94 106 PRO A CA 1
ATOM 853 C C . PRO A 1 106 ? -8.161 -19.270 -0.760 1.00 84.94 106 PRO A C 1
ATOM 855 O O . PRO A 1 106 ? -8.452 -19.154 -1.950 1.00 84.94 106 PRO A O 1
ATOM 858 N N . PRO A 1 107 ? -7.253 -18.460 -0.186 1.00 80.38 107 PRO A N 1
ATOM 859 C CA . PRO A 1 107 ? -6.542 -17.429 -0.938 1.00 80.38 107 PRO A CA 1
ATOM 860 C C . PRO A 1 107 ? -5.667 -18.037 -2.044 1.00 80.38 107 PRO A C 1
ATOM 862 O O . PRO A 1 107 ? -4.785 -18.845 -1.767 1.00 80.38 107 PRO A O 1
ATOM 865 N N . ALA A 1 108 ? -5.868 -17.594 -3.286 1.00 82.81 108 ALA A N 1
ATOM 866 C CA . ALA A 1 108 ? -4.985 -17.903 -4.408 1.00 82.81 108 ALA A CA 1
ATOM 867 C C . ALA A 1 108 ? -3.844 -16.873 -4.453 1.00 82.81 108 ALA A C 1
ATOM 869 O O . ALA A 1 108 ? -4.057 -15.717 -4.819 1.00 82.81 108 ALA A O 1
ATOM 870 N N . MET A 1 109 ? -2.646 -17.266 -4.016 1.00 77.75 109 MET A N 1
ATOM 871 C CA . M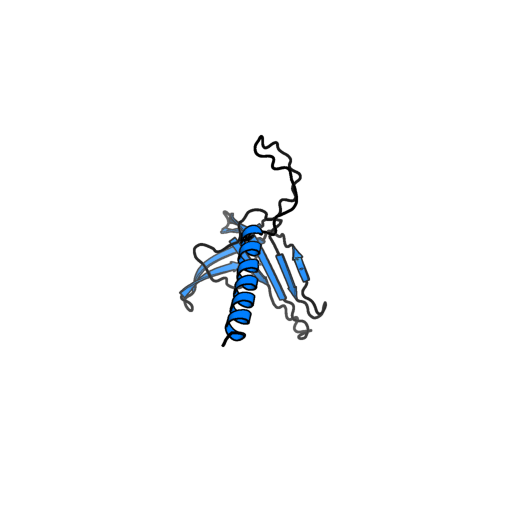ET A 1 109 ? -1.454 -16.409 -3.978 1.00 77.75 109 MET A CA 1
ATOM 872 C C . MET A 1 109 ? -0.232 -17.205 -4.432 1.00 77.75 109 MET A C 1
ATOM 874 O O . MET A 1 109 ? -0.201 -18.429 -4.294 1.00 77.75 109 MET A O 1
ATOM 878 N N . LEU A 1 110 ? 0.780 -16.509 -4.952 1.00 79.25 110 LEU A N 1
ATOM 879 C CA . LEU A 1 110 ? 2.096 -17.112 -5.157 1.00 79.25 110 LEU A CA 1
ATOM 880 C C . LEU A 1 110 ? 2.709 -17.505 -3.795 1.00 79.25 110 LEU A C 1
ATOM 882 O O . LEU A 1 110 ? 2.312 -16.950 -2.763 1.00 79.25 110 LEU A O 1
ATOM 886 N N . PRO A 1 111 ? 3.656 -18.461 -3.761 1.00 74.25 111 PRO A N 1
ATOM 887 C CA . PRO A 1 111 ? 4.315 -18.867 -2.523 1.00 74.25 111 PRO A CA 1
ATOM 888 C C . PRO A 1 111 ? 4.909 -17.672 -1.768 1.00 74.25 111 PRO A C 1
ATOM 890 O O . PRO A 1 111 ? 5.601 -16.847 -2.353 1.00 74.25 111 PRO A O 1
ATOM 893 N N . THR A 1 112 ? 4.695 -17.604 -0.452 1.00 70.81 112 THR A N 1
ATOM 894 C CA . THR A 1 112 ? 5.167 -16.505 0.418 1.00 70.81 112 THR A CA 1
ATOM 895 C C . THR A 1 112 ? 6.649 -16.618 0.797 1.00 70.81 112 THR A C 1
ATOM 897 O O . THR A 1 112 ? 7.086 -16.088 1.818 1.00 70.81 112 THR A O 1
ATOM 900 N N . THR A 1 113 ? 7.429 -17.361 0.018 1.00 72.75 113 THR A N 1
ATOM 901 C CA . THR A 1 113 ? 8.882 -17.488 0.161 1.00 72.75 113 THR A CA 1
ATOM 902 C C . THR A 1 113 ? 9.569 -16.556 -0.826 1.00 72.75 113 THR A C 1
ATOM 904 O O . THR A 1 113 ? 9.046 -16.308 -1.909 1.00 72.75 113 THR A O 1
ATOM 907 N N . MET A 1 114 ? 10.767 -16.068 -0.498 1.00 69.19 114 MET A N 1
ATOM 908 C CA . MET A 1 114 ? 11.538 -15.258 -1.444 1.00 69.19 114 MET A CA 1
ATOM 909 C C . MET A 1 114 ? 11.801 -16.054 -2.730 1.00 69.19 114 MET A C 1
ATOM 911 O O . MET A 1 114 ? 12.493 -17.068 -2.690 1.00 69.19 114 MET A O 1
ATOM 915 N N . LEU A 1 115 ? 11.278 -15.578 -3.865 1.00 66.81 115 LEU A N 1
ATOM 916 C CA . LEU A 1 115 ? 11.444 -16.234 -5.171 1.00 66.81 115 LEU A CA 1
ATOM 917 C C . LEU A 1 115 ? 12.897 -16.195 -5.680 1.00 66.81 115 LEU A C 1
ATOM 919 O O . LEU A 1 115 ? 13.278 -17.014 -6.508 1.00 66.81 115 LEU A O 1
ATOM 923 N N . ASN A 1 116 ? 13.716 -15.268 -5.171 1.00 67.25 116 ASN A N 1
ATOM 924 C CA . ASN A 1 116 ? 15.147 -15.202 -5.455 1.00 67.25 116 ASN A CA 1
ATOM 925 C C . ASN A 1 116 ? 15.938 -14.842 -4.181 1.00 67.25 116 ASN A C 1
ATOM 927 O O . ASN A 1 116 ? 16.103 -13.656 -3.877 1.00 67.25 116 ASN A O 1
ATOM 931 N N . PRO A 1 117 ? 16.393 -15.828 -3.390 1.00 62.62 117 PRO A N 1
ATOM 932 C CA . PRO A 1 117 ? 17.228 -15.568 -2.228 1.00 62.62 117 PRO A CA 1
ATOM 933 C C . PRO A 1 117 ? 18.640 -15.173 -2.685 1.00 62.62 117 PRO A C 1
ATOM 935 O O . PRO A 1 117 ? 19.535 -16.007 -2.777 1.00 62.62 117 PRO A O 1
ATOM 938 N N . THR A 1 118 ? 18.890 -13.883 -2.915 1.00 58.91 118 THR A N 1
ATOM 939 C CA . THR A 1 118 ? 20.258 -13.352 -3.062 1.00 58.91 118 THR A CA 1
ATOM 940 C C . THR A 1 118 ? 20.913 -13.203 -1.686 1.00 58.91 118 THR A C 1
ATOM 942 O O . THR A 1 118 ? 21.312 -12.119 -1.268 1.00 58.91 118 THR A O 1
ATOM 945 N N . GLY A 1 119 ? 20.970 -14.298 -0.932 1.00 56.59 119 GLY A N 1
ATOM 946 C CA . GLY A 1 119 ? 21.725 -14.401 0.306 1.00 56.59 119 GLY A CA 1
ATOM 947 C C . GLY A 1 119 ? 22.966 -15.234 0.042 1.00 56.59 119 GLY A C 1
ATOM 948 O O . GLY A 1 119 ? 22.853 -16.404 -0.312 1.00 56.59 119 GLY A O 1
ATOM 949 N N . LYS A 1 120 ? 24.161 -14.662 0.237 1.00 48.66 120 LYS A N 1
ATOM 950 C CA . LYS A 1 120 ? 25.376 -15.472 0.396 1.00 48.66 120 LYS A CA 1
ATOM 951 C C . LYS A 1 120 ? 25.080 -16.507 1.480 1.00 48.66 120 LYS A C 1
ATOM 953 O O . LYS A 1 120 ? 24.812 -16.125 2.618 1.00 48.66 120 LYS A O 1
ATOM 958 N N . ALA A 1 121 ? 25.090 -17.787 1.116 1.00 46.19 121 ALA A N 1
ATOM 959 C CA . ALA A 1 121 ? 24.834 -18.893 2.024 1.00 46.19 121 ALA A CA 1
ATOM 960 C C . ALA A 1 121 ? 25.784 -18.806 3.229 1.00 46.19 121 ALA A C 1
ATOM 962 O O . ALA A 1 121 ? 26.958 -19.162 3.147 1.00 46.19 121 ALA A O 1
ATOM 963 N N . ARG A 1 122 ? 25.288 -18.302 4.360 1.00 48.62 122 ARG A N 1
ATOM 964 C CA . ARG A 1 122 ? 26.003 -18.316 5.633 1.00 48.62 122 ARG A CA 1
ATOM 965 C C . ARG A 1 122 ? 25.298 -19.316 6.533 1.00 48.62 122 ARG A C 1
ATOM 967 O O . ARG A 1 122 ? 24.339 -18.981 7.211 1.00 48.62 122 ARG A O 1
ATOM 974 N N . GLY A 1 123 ? 25.774 -20.555 6.508 1.00 44.53 123 GLY A N 1
ATOM 975 C CA . GLY A 1 123 ? 25.301 -21.603 7.410 1.00 44.53 123 GLY A CA 1
ATOM 976 C C . GLY A 1 123 ? 25.320 -22.970 6.749 1.00 44.53 123 GLY A C 1
ATOM 977 O O . GLY A 1 123 ? 24.576 -23.231 5.815 1.00 44.53 123 GLY A O 1
ATOM 978 N N . LYS A 1 124 ? 26.211 -23.834 7.228 1.00 50.38 124 LYS A N 1
ATOM 979 C CA . LYS A 1 124 ? 26.476 -25.184 6.726 1.00 50.38 124 LYS A CA 1
ATOM 980 C C . LYS A 1 124 ? 25.214 -26.063 6.779 1.00 50.38 124 LYS A C 1
ATOM 982 O O . LYS A 1 124 ? 24.909 -26.608 7.835 1.00 50.38 124 LYS A O 1
ATOM 987 N N . ALA A 1 125 ? 24.552 -26.285 5.645 1.00 46.53 125 ALA A N 1
ATOM 988 C CA . ALA A 1 125 ? 23.695 -27.453 5.458 1.00 46.53 125 ALA A CA 1
ATOM 989 C C . ALA A 1 125 ? 24.583 -28.628 5.012 1.00 46.53 125 ALA A C 1
ATOM 991 O O . ALA A 1 125 ? 25.185 -28.612 3.939 1.00 46.53 125 ALA A O 1
ATOM 992 N N . LYS A 1 126 ? 24.752 -29.620 5.889 1.00 46.25 126 LYS A N 1
ATOM 993 C CA . LYS A 1 126 ? 25.514 -30.843 5.618 1.00 46.25 126 LYS A CA 1
ATOM 994 C C . LYS A 1 126 ? 24.651 -31.806 4.781 1.00 46.25 126 LYS A C 1
ATOM 996 O O . LYS A 1 126 ? 23.658 -32.264 5.319 1.00 46.25 126 LYS A O 1
ATOM 1001 N N . ARG A 1 127 ? 25.117 -32.126 3.554 1.00 47.38 127 ARG A N 1
ATOM 1002 C CA . ARG A 1 127 ? 24.932 -33.358 2.720 1.00 47.38 127 ARG A CA 1
ATOM 1003 C C . ARG A 1 127 ? 23.474 -33.827 2.490 1.00 47.38 127 ARG A C 1
ATOM 1005 O O . ARG A 1 127 ? 22.764 -34.060 3.447 1.00 47.38 127 ARG A O 1
ATOM 1012 N N . ALA A 1 128 ? 22.945 -34.075 1.291 1.00 40.50 128 ALA A N 1
ATOM 1013 C CA . ALA A 1 128 ? 23.444 -34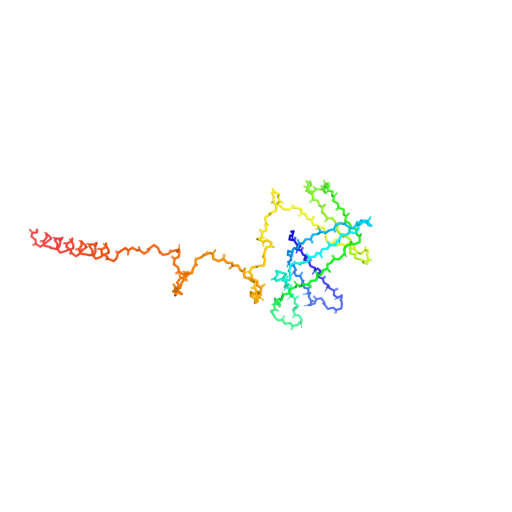.518 -0.021 1.00 40.50 128 ALA A CA 1
ATOM 1014 C C . ALA A 1 128 ? 22.445 -33.998 -1.097 1.00 40.50 128 ALA A C 1
ATOM 1016 O O . ALA A 1 128 ? 21.326 -33.658 -0.740 1.00 40.50 128 ALA A O 1
ATOM 1017 N N . VAL A 1 129 ? 22.715 -33.826 -2.392 1.00 39.91 129 VAL A N 1
ATOM 1018 C CA . VAL A 1 129 ? 23.512 -34.562 -3.381 1.00 39.91 129 VAL A CA 1
ATOM 1019 C C . VAL A 1 129 ? 24.189 -33.524 -4.281 1.00 39.91 129 VAL A C 1
ATOM 1021 O O . VAL A 1 129 ? 23.539 -32.594 -4.753 1.00 39.91 129 VAL A O 1
ATOM 1024 N N . ALA A 1 130 ? 25.492 -33.669 -4.511 1.00 45.62 130 ALA A N 1
ATOM 1025 C CA . ALA A 1 130 ? 26.170 -32.935 -5.569 1.00 45.62 130 ALA A CA 1
ATOM 1026 C C . ALA A 1 130 ? 25.795 -33.585 -6.908 1.00 45.62 130 ALA A C 1
ATOM 1028 O O . ALA A 1 130 ? 26.205 -34.714 -7.166 1.00 45.62 130 ALA A O 1
ATOM 1029 N N . ILE A 1 131 ? 25.009 -32.892 -7.733 1.00 42.41 131 ILE A N 1
ATOM 1030 C CA . ILE A 1 131 ? 25.024 -33.110 -9.180 1.00 42.41 131 ILE A CA 1
ATOM 1031 C C . ILE A 1 131 ? 25.831 -31.953 -9.754 1.00 42.41 131 ILE A C 1
ATOM 1033 O O . ILE A 1 131 ? 25.345 -30.836 -9.909 1.00 42.41 131 ILE A O 1
ATOM 1037 N N . ASP A 1 132 ? 27.113 -32.237 -9.946 1.00 41.91 132 ASP A N 1
ATOM 1038 C CA . ASP A 1 132 ? 27.959 -31.517 -10.881 1.00 41.91 132 ASP A CA 1
ATOM 1039 C C . ASP A 1 132 ? 27.478 -31.825 -12.308 1.00 41.91 132 ASP A C 1
ATOM 1041 O O . ASP A 1 132 ? 27.076 -32.954 -12.598 1.00 41.91 132 ASP A O 1
ATOM 1045 N N . GLY A 1 133 ? 27.526 -30.827 -13.187 1.00 39.69 133 GLY A N 1
ATOM 1046 C CA . GLY A 1 133 ? 27.339 -31.031 -14.621 1.00 39.69 133 GLY A CA 1
ATOM 1047 C C . GLY A 1 133 ? 26.150 -30.306 -15.250 1.00 39.69 133 GLY A C 1
ATOM 1048 O O . GLY A 1 133 ? 25.053 -30.842 -15.340 1.00 39.69 133 GLY A O 1
ATOM 1049 N N . LYS A 1 134 ? 26.474 -29.141 -15.824 1.00 37.41 134 LYS A N 1
ATOM 1050 C CA . LYS A 1 134 ? 25.957 -28.601 -17.095 1.00 37.41 134 LYS A CA 1
ATOM 1051 C C . LYS A 1 134 ? 24.460 -28.256 -17.185 1.00 37.41 134 LYS A C 1
ATOM 1053 O O . LYS A 1 134 ? 23.591 -29.110 -17.316 1.00 37.41 134 LYS A O 1
ATOM 1058 N N . GLU A 1 135 ? 24.215 -26.943 -17.205 1.00 44.88 135 GLU A N 1
ATOM 1059 C CA . GLU A 1 135 ? 23.319 -26.243 -18.138 1.00 44.88 135 GLU A CA 1
ATOM 1060 C C . GLU A 1 135 ? 22.486 -27.173 -19.034 1.00 44.88 135 GLU A C 1
ATOM 1062 O O . GLU A 1 135 ? 22.993 -27.654 -20.037 1.00 44.88 135 GLU A O 1
ATOM 1067 N N . ASN A 1 136 ? 21.243 -27.455 -18.628 1.00 43.84 136 ASN A N 1
ATOM 1068 C CA . ASN A 1 136 ? 20.167 -28.026 -19.451 1.00 43.84 136 ASN A CA 1
ATOM 1069 C C . ASN A 1 136 ? 18.856 -28.029 -18.635 1.00 43.84 136 ASN A C 1
ATOM 1071 O O . ASN A 1 136 ? 18.356 -29.065 -18.205 1.00 43.84 136 ASN A O 1
ATOM 1075 N N . GLN A 1 137 ? 18.293 -26.848 -18.373 1.00 42.91 137 GLN A N 1
ATOM 1076 C CA . GLN A 1 137 ? 16.954 -26.686 -17.773 1.00 42.91 137 GLN A CA 1
ATOM 1077 C C . GLN A 1 137 ? 15.999 -25.992 -18.758 1.00 42.91 137 GLN A C 1
ATOM 1079 O O . GLN A 1 137 ? 15.179 -25.162 -18.385 1.00 42.91 137 GLN A O 1
ATOM 1084 N N . VAL A 1 138 ? 16.104 -26.350 -20.041 1.00 47.41 138 VAL A N 1
ATOM 1085 C CA . VAL A 1 138 ? 15.110 -26.024 -21.076 1.00 47.41 138 VAL A CA 1
ATOM 1086 C C . VAL A 1 138 ? 14.808 -27.294 -21.873 1.00 47.41 138 VAL A C 1
ATOM 1088 O O . VAL A 1 138 ? 15.072 -27.381 -23.062 1.00 47.41 138 VAL A O 1
ATOM 1091 N N . SER A 1 139 ? 14.331 -28.348 -21.209 1.00 46.09 139 SER A N 1
ATOM 1092 C CA . SER A 1 139 ? 13.887 -29.558 -21.918 1.00 46.09 139 SER A CA 1
ATOM 1093 C C . SER A 1 139 ? 12.907 -30.395 -21.096 1.00 46.09 139 SER A C 1
ATOM 1095 O O . SER A 1 139 ? 13.050 -31.607 -20.987 1.00 46.09 139 SER A O 1
ATOM 1097 N N . SER A 1 140 ? 11.898 -29.769 -20.488 1.00 47.59 140 SER A N 1
ATOM 1098 C CA . SER A 1 140 ? 10.752 -30.502 -19.922 1.00 47.59 140 SER A CA 1
ATOM 1099 C C . SER A 1 140 ? 9.495 -30.442 -20.802 1.00 47.59 140 SER A C 1
ATOM 1101 O O . SER A 1 140 ? 8.470 -31.002 -20.430 1.00 47.59 140 SER A O 1
ATOM 1103 N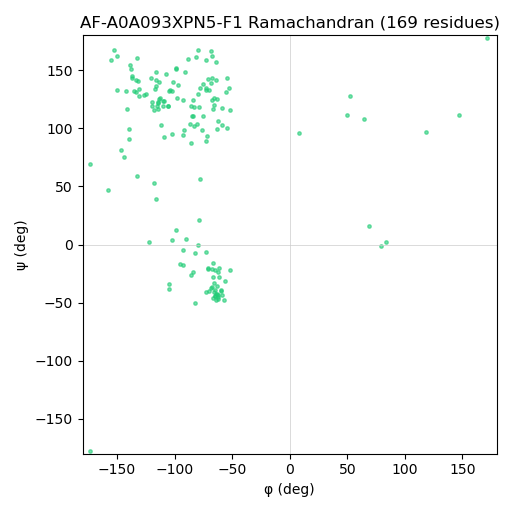 N . MET A 1 141 ? 9.570 -29.831 -21.995 1.00 44.56 141 MET A N 1
ATOM 1104 C CA . MET A 1 141 ? 8.476 -29.820 -22.986 1.00 44.56 141 MET A CA 1
ATOM 1105 C C . MET A 1 141 ? 8.841 -30.396 -24.360 1.00 44.56 141 MET A C 1
ATOM 1107 O O . MET A 1 141 ? 7.992 -30.423 -25.246 1.00 44.56 141 MET A O 1
ATOM 1111 N N . ILE A 1 142 ? 10.060 -30.900 -24.557 1.00 52.53 142 ILE A N 1
ATOM 1112 C CA . ILE A 1 142 ? 10.428 -31.581 -25.801 1.00 52.53 142 ILE A CA 1
ATOM 1113 C C . ILE A 1 142 ? 10.631 -33.049 -25.461 1.00 52.53 142 ILE A C 1
ATOM 1115 O O . ILE A 1 142 ? 11.634 -33.437 -24.868 1.00 52.53 142 ILE A O 1
ATOM 1119 N N . ARG A 1 143 ? 9.636 -33.869 -25.807 1.00 58.41 143 ARG A N 1
ATOM 1120 C CA . ARG A 1 143 ? 9.779 -35.324 -25.817 1.00 58.41 143 ARG A CA 1
ATOM 1121 C C . ARG A 1 143 ? 10.846 -35.651 -26.859 1.00 58.41 143 ARG A C 1
ATOM 1123 O O . ARG A 1 143 ? 10.558 -35.631 -28.051 1.00 58.41 143 ARG A O 1
ATOM 1130 N N . SER A 1 144 ? 12.074 -35.903 -26.416 1.00 61.94 144 SER A N 1
ATOM 1131 C CA . SER A 1 144 ? 13.140 -36.409 -27.275 1.00 61.94 144 SER A CA 1
ATOM 1132 C C . SER A 1 144 ? 12.710 -37.780 -27.792 1.00 61.94 144 SER A C 1
ATOM 1134 O O . SER A 1 144 ? 12.632 -38.741 -27.028 1.00 61.94 144 SER A O 1
ATOM 1136 N N . VAL A 1 145 ? 12.335 -37.856 -29.066 1.00 65.62 145 VAL A N 1
ATOM 1137 C CA . VAL A 1 145 ? 12.072 -39.132 -29.737 1.00 65.62 145 VAL A CA 1
ATOM 1138 C C . VAL A 1 145 ? 13.424 -39.720 -30.123 1.00 65.62 145 VAL A C 1
ATOM 1140 O O . VAL A 1 145 ? 14.249 -39.013 -30.700 1.00 65.62 145 VAL A O 1
ATOM 1143 N N . ASP A 1 146 ? 13.661 -40.988 -29.781 1.00 74.38 146 ASP A N 1
ATOM 1144 C CA . ASP A 1 146 ? 14.932 -41.653 -30.065 1.00 74.38 146 ASP A CA 1
ATOM 1145 C C . ASP A 1 146 ? 15.273 -41.589 -31.566 1.00 74.38 146 ASP A C 1
ATOM 1147 O O . ASP A 1 146 ? 14.437 -41.955 -32.403 1.00 74.38 146 ASP A O 1
ATOM 1151 N N . PRO A 1 147 ? 16.504 -41.186 -31.936 1.00 72.12 147 PRO A N 1
ATOM 1152 C CA . PRO A 1 147 ? 16.898 -41.013 -33.335 1.00 72.12 147 PRO A CA 1
ATOM 1153 C C . PRO A 1 147 ? 16.805 -42.321 -34.136 1.00 72.12 147 PRO A C 1
ATOM 1155 O O . PRO A 1 147 ? 16.510 -42.300 -35.327 1.00 72.12 147 PRO A O 1
ATOM 1158 N N . VAL A 1 148 ? 16.958 -43.472 -33.471 1.00 77.25 148 VAL A N 1
ATOM 1159 C CA . VAL A 1 148 ? 16.832 -44.808 -34.081 1.00 77.25 148 VAL A CA 1
ATOM 1160 C C . VAL A 1 148 ? 15.399 -45.088 -34.554 1.00 77.25 148 VAL A C 1
ATOM 1162 O O . VAL A 1 148 ? 15.193 -45.765 -35.561 1.00 77.25 148 VAL A O 1
ATOM 1165 N N . VAL A 1 149 ? 14.395 -44.555 -33.849 1.00 78.12 149 VAL A N 1
ATOM 1166 C CA . VAL A 1 149 ? 12.987 -44.695 -34.243 1.00 78.12 149 VAL A CA 1
ATOM 1167 C C . VAL A 1 149 ? 12.698 -43.820 -35.462 1.00 78.12 149 VAL A C 1
ATOM 1169 O O . VAL A 1 149 ? 12.032 -44.289 -36.385 1.00 78.12 149 VAL A O 1
ATOM 1172 N N . LEU A 1 150 ? 13.241 -42.596 -35.508 1.00 79.00 150 LEU A N 1
ATOM 1173 C CA . LEU A 1 150 ? 13.114 -41.699 -36.663 1.00 79.00 150 LEU A CA 1
ATOM 1174 C C . LEU A 1 150 ? 13.754 -42.287 -37.928 1.00 79.00 150 LEU A C 1
ATOM 1176 O O . LEU A 1 150 ? 13.105 -42.309 -38.970 1.00 79.00 150 LEU A O 1
ATOM 1180 N N . GLU A 1 151 ? 14.976 -42.816 -37.824 1.00 84.38 151 GLU A N 1
ATOM 1181 C CA . GLU A 1 151 ? 15.680 -43.475 -38.935 1.00 84.38 151 GLU A CA 1
ATOM 1182 C C . GLU A 1 151 ? 14.866 -44.637 -39.507 1.00 84.38 151 GLU A C 1
ATOM 1184 O O . GLU A 1 151 ? 14.635 -44.729 -40.713 1.00 84.38 151 GLU A O 1
ATOM 1189 N N . ARG A 1 152 ? 14.336 -45.504 -38.638 1.00 88.00 152 ARG A N 1
ATOM 1190 C CA . ARG A 1 152 ? 13.543 -46.654 -39.082 1.00 88.00 152 ARG A CA 1
ATOM 1191 C C . ARG A 1 152 ? 12.266 -46.222 -39.812 1.00 88.00 152 ARG A C 1
ATOM 1193 O O . ARG A 1 152 ? 11.937 -46.798 -40.844 1.00 88.00 152 ARG A O 1
ATOM 1200 N N . TRP A 1 153 ? 11.567 -45.203 -39.306 1.00 88.69 153 TRP A N 1
ATOM 1201 C CA . TRP A 1 153 ? 10.363 -44.640 -39.935 1.00 88.69 153 TRP A CA 1
ATOM 1202 C C . TRP A 1 153 ? 10.646 -43.928 -41.257 1.00 88.69 153 TRP A C 1
ATOM 1204 O O . TRP A 1 153 ? 9.856 -44.032 -42.196 1.00 88.69 153 TRP A O 1
ATOM 1214 N N . TRP A 1 154 ? 11.782 -43.249 -41.355 1.00 91.06 154 TRP A N 1
ATOM 1215 C CA . TRP A 1 154 ? 12.213 -42.597 -42.583 1.00 91.06 154 TRP A CA 1
ATOM 1216 C C . TRP A 1 154 ? 12.490 -43.615 -43.699 1.00 91.06 154 TRP A C 1
ATOM 1218 O O . TRP A 1 154 ? 11.974 -43.473 -44.811 1.00 91.06 154 TRP A O 1
ATOM 1228 N N . TRP A 1 155 ? 13.186 -44.712 -43.380 1.00 91.25 155 TRP A N 1
ATOM 1229 C CA . TRP A 1 155 ? 13.411 -45.813 -44.323 1.00 91.25 155 TRP A CA 1
ATOM 1230 C C . TRP A 1 155 ? 12.117 -46.503 -44.766 1.00 91.25 155 TRP A C 1
ATOM 1232 O O . TRP A 1 155 ? 11.988 -46.856 -45.940 1.00 91.25 155 TRP A O 1
ATOM 1242 N N . PHE A 1 156 ? 11.126 -46.643 -43.877 1.00 89.94 156 PHE A N 1
ATOM 1243 C CA . PHE A 1 156 ? 9.800 -47.134 -44.270 1.00 89.94 156 PHE A CA 1
ATOM 1244 C C . PHE A 1 156 ? 9.140 -46.238 -45.328 1.00 89.94 156 PHE A C 1
ATOM 1246 O O . PHE A 1 156 ? 8.547 -46.755 -46.276 1.00 89.94 156 PHE A O 1
ATOM 1253 N N . GLY A 1 157 ? 9.278 -44.914 -45.214 1.00 90.12 157 GLY A N 1
ATOM 1254 C CA . GLY A 1 157 ? 8.774 -43.966 -46.211 1.00 90.12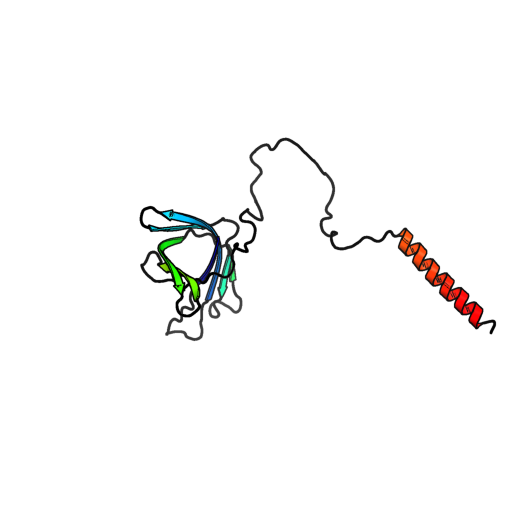 157 GLY A CA 1
ATOM 1255 C C . GLY A 1 157 ? 9.433 -44.132 -47.585 1.00 90.12 157 GLY A C 1
ATOM 1256 O O . GLY A 1 157 ? 8.740 -44.170 -48.605 1.00 90.12 157 GLY A O 1
ATOM 1257 N N . ILE A 1 158 ? 10.759 -44.304 -47.618 1.00 92.50 158 ILE A N 1
ATOM 1258 C CA . ILE A 1 158 ? 11.511 -44.532 -48.863 1.00 92.50 158 ILE A CA 1
ATOM 1259 C C . ILE A 1 158 ? 11.100 -45.844 -49.532 1.00 92.50 158 ILE A C 1
ATOM 1261 O O . ILE A 1 158 ? 10.822 -45.861 -50.732 1.00 92.50 158 ILE A O 1
ATOM 1265 N N . ILE A 1 159 ? 11.022 -46.936 -48.768 1.00 91.25 159 ILE A N 1
ATOM 1266 C CA . ILE A 1 159 ? 10.656 -48.250 -49.311 1.00 91.25 159 ILE A CA 1
ATOM 1267 C C . ILE A 1 159 ? 9.218 -48.225 -49.836 1.00 91.25 159 ILE A C 1
ATOM 1269 O O . ILE A 1 159 ? 8.970 -48.690 -50.945 1.00 91.25 159 ILE A O 1
ATOM 1273 N N . SER A 1 160 ? 8.287 -47.627 -49.086 1.00 86.69 160 SER A N 1
ATOM 1274 C CA . SER A 1 160 ? 6.883 -47.502 -49.495 1.00 86.69 160 SER A CA 1
ATOM 1275 C C . SER A 1 160 ? 6.734 -46.739 -50.817 1.00 86.69 160 SER A C 1
ATOM 1277 O O . SER A 1 160 ? 6.031 -47.183 -51.725 1.00 86.69 160 SER A O 1
ATOM 1279 N N . THR A 1 161 ? 7.472 -45.637 -50.972 1.00 87.56 161 THR A N 1
ATOM 1280 C CA . THR A 1 161 ? 7.425 -44.809 -52.188 1.00 87.56 161 THR A CA 1
ATOM 1281 C C . THR A 1 161 ? 8.059 -45.522 -53.387 1.00 87.56 161 THR A C 1
ATOM 1283 O O . THR A 1 161 ? 7.519 -45.475 -54.491 1.00 87.56 161 THR A O 1
ATOM 1286 N N . SER A 1 162 ? 9.170 -46.233 -53.176 1.00 86.19 162 SER A N 1
ATOM 1287 C CA . SER A 1 162 ? 9.852 -47.000 -54.227 1.00 86.19 162 SER A CA 1
ATOM 1288 C C . SER A 1 162 ? 9.010 -48.182 -54.725 1.00 86.19 162 SER A C 1
ATOM 1290 O O . SER A 1 162 ? 8.825 -48.357 -55.930 1.00 86.19 162 SER A O 1
ATOM 1292 N N . VAL A 1 163 ? 8.420 -48.954 -53.803 1.00 88.44 163 VAL A N 1
ATOM 1293 C CA . VAL A 1 163 ? 7.535 -50.080 -54.146 1.00 88.44 163 VAL A CA 1
ATOM 1294 C C . VAL A 1 163 ? 6.276 -49.582 -54.858 1.00 88.44 163 VAL A C 1
ATOM 1296 O O . VAL A 1 163 ? 5.896 -50.154 -55.877 1.00 88.44 163 VAL A O 1
ATOM 1299 N N . GLY A 1 164 ? 5.667 -48.486 -54.392 1.00 84.25 164 GLY A N 1
ATOM 1300 C CA . GLY A 1 164 ? 4.525 -47.866 -55.071 1.00 84.25 164 GLY A CA 1
ATOM 1301 C C . GLY A 1 164 ? 4.848 -47.412 -56.501 1.00 84.25 164 GLY A C 1
ATOM 1302 O O . GLY A 1 164 ? 4.043 -47.624 -57.406 1.00 84.25 164 GLY A O 1
ATOM 1303 N N . GLY A 1 165 ? 6.045 -46.862 -56.729 1.00 81.94 165 GLY A N 1
ATOM 1304 C CA . GLY A 1 165 ? 6.512 -46.471 -58.063 1.00 81.94 165 GLY A CA 1
ATOM 1305 C C . GLY A 1 165 ? 6.713 -47.655 -59.014 1.00 81.94 165 GLY A C 1
ATOM 1306 O O . GLY A 1 165 ? 6.317 -47.580 -60.174 1.00 81.94 165 GLY A O 1
ATOM 1307 N N . LEU A 1 166 ? 7.271 -48.769 -58.529 1.00 78.19 166 LEU A N 1
ATOM 1308 C CA . LEU A 1 166 ? 7.456 -49.984 -59.335 1.00 78.19 166 LEU A CA 1
ATOM 1309 C C . LEU A 1 166 ? 6.127 -50.669 -59.683 1.00 78.19 166 LEU A C 1
ATOM 1311 O O . LEU A 1 166 ? 5.968 -51.155 -60.801 1.00 78.19 166 LEU A O 1
ATOM 1315 N N . VAL A 1 167 ? 5.162 -50.679 -58.758 1.00 80.25 167 VAL A N 1
ATOM 1316 C CA . VAL A 1 167 ? 3.822 -51.243 -59.001 1.00 80.25 167 VAL A CA 1
ATOM 1317 C C . VAL A 1 167 ? 3.072 -50.450 -60.074 1.00 80.25 167 VAL A C 1
ATOM 1319 O O . VAL A 1 167 ? 2.440 -51.055 -60.934 1.00 80.25 167 VAL A O 1
ATOM 1322 N N . LEU A 1 168 ? 3.190 -49.119 -60.080 1.00 73.62 168 LEU A N 1
ATOM 1323 C CA . LEU A 1 168 ? 2.597 -48.272 -61.122 1.00 73.62 168 LEU A CA 1
ATOM 1324 C C . LEU A 1 168 ? 3.296 -48.396 -62.484 1.00 73.62 168 LEU A C 1
ATOM 1326 O O . LEU A 1 168 ? 2.697 -48.051 -63.494 1.00 73.62 168 LEU A O 1
ATOM 1330 N N . TRP A 1 169 ? 4.539 -48.882 -62.528 1.00 70.19 169 TRP A N 1
ATOM 1331 C CA . TRP A 1 169 ? 5.271 -49.099 -63.782 1.00 70.19 169 TRP A CA 1
ATOM 1332 C C . TRP A 1 169 ? 4.934 -50.452 -64.440 1.00 70.19 169 TRP A C 1
ATOM 1334 O O . TRP A 1 169 ? 5.100 -50.611 -65.645 1.00 70.19 169 TRP A O 1
ATOM 1344 N N . CYS A 1 170 ? 4.470 -51.440 -63.667 1.00 65.25 170 CYS A N 1
ATOM 1345 C CA . CYS A 1 170 ? 4.085 -52.771 -64.163 1.00 65.25 170 CYS A CA 1
ATOM 1346 C C . CYS A 1 170 ? 2.568 -52.954 -64.382 1.00 65.25 170 CYS A C 1
ATOM 1348 O O . CYS A 1 170 ? 2.127 -54.089 -64.569 1.00 65.25 170 CYS A O 1
ATOM 1350 N N . SER A 1 171 ? 1.782 -51.871 -64.370 1.00 54.81 171 SER A N 1
ATOM 1351 C CA . SER A 1 171 ? 0.360 -51.846 -64.751 1.00 54.81 171 SER A CA 1
ATOM 1352 C C . SER A 1 171 ? 0.146 -50.996 -65.993 1.00 54.81 171 SER A C 1
ATOM 1354 O O . SER A 1 171 ? -0.858 -51.285 -66.680 1.00 54.81 171 SER A O 1
#

Radius of gyration: 29.72 Å; Cα contacts (8 Å, |Δi|>4): 236; chains: 1; bounding box: 54×75×86 Å

pLDDT: mean 77.11, std 17.3, range [37.41, 95.06]

Organism: NCBI:txid1077442

Secondary structure (DSSP, 8-state):
-EEEEEEEEE--TT-TT--EEEEEEEEEEEEE-TTS-EEEEE-TTT-EEEEE-TTT-SS-EEEE----EEEEEEEEEE-TTT-SEEEEEEETTSPBPPPEE---SS-----SS-SS------S--------------S-SS-----HHHHHHHHHHHHHHHHHHHHHHH--

Solvent-accessible surface area (backbone atoms only — not comparable to full-atom values): 10763 Å² total; per-residue (Å²): 92,79,46,73,50,70,49,64,71,57,68,51,88,90,46,77,88,40,60,28,40,35,42,33,40,33,43,38,52,75,47,76,45,97,86,55,24,40,39,36,44,58,42,76,86,62,16,33,32,41,39,38,37,64,78,85,36,98,63,67,49,77,44,81,36,77,69,69,50,62,25,52,36,70,48,78,48,70,36,87,86,81,70,43,51,31,39,40,42,22,36,73,86,70,48,74,50,78,77,42,69,73,87,62,85,74,78,87,70,78,76,96,58,74,92,72,73,91,59,83,87,84,72,90,80,81,85,86,79,90,80,82,80,75,96,78,91,86,65,93,84,61,83,82,70,59,67,70,59,52,52,56,55,51,51,50,52,53,51,52,53,52,52,53,53,54,55,66,71,76,109

Foldseek 3Di:
DWPFQWDDQDDPVVCNPWTKTKTKIFDFDWDQDPQQKIKTATDQQGIKMWIDTVVVHDDIDIDHDGDIAIFNHKDWDQDPPPRFIKIWTAGPVRHTGDIDTDDDPVDDDDDRDRPDPPDPDDDDDDDDDDDDDDDDPPPPPDPPDDVVVVVVVVVVVVVVVVVVVVVVVVD

Mean predicted aligned error: 16.67 Å

Sequence (171 aa):
MVFKVASSCYWAATQPQCPKGIMQWQHGTYSIQNNGSLALVPIPSDGRQLISDPCAGYHSTYTHYNQSVLFESYRIYMDKYHGIQRLDLVQFDGSPMQPLYILYRPPAMLPTTMLNPTGKARGKAKRAVAIDGKENQVSSMIRSVDPVVLERWWWFGIISTSVGGLVLWCS